Protein AF-A0A920QJM2-F1 (afdb_monomer_lite)

Foldseek 3Di:
DDDFDDDDPDDRLQVCQVVCVVVVHDDCVVVLSCLVVQLALQCADVLLSHVNDDVVVNVVVLVVVVSRHPVVSVVSCCRRPVPLVCLRPPNDPVRSSVVSNVVSVVD

Radius of gyration: 14.46 Å; chains: 1; bounding box: 44×24×33 Å

Secondary structure (DSSP, 8-state):
-PPP----SSS-HHHHHHHHHHTT---THHHHHHHHTT-TTTTS-GGGTS----HHHHHHHHHHHHTT-HHHHHHHHIIIIIIIHHHHHHS-HHHHHHHHHHHHHH-

Structure (mmCIF, N/CA/C/O backbone):
data_AF-A0A920QJM2-F1
#
_entry.id   AF-A0A920QJM2-F1
#
loop_
_atom_site.group_PDB
_atom_site.id
_atom_site.type_symbol
_atom_site.label_atom_id
_atom_site.label_alt_id
_atom_site.label_comp_id
_atom_site.label_asym_id
_atom_site.label_entity_id
_atom_site.label_seq_id
_atom_site.pdbx_PDB_ins_code
_atom_site.Cartn_x
_atom_site.Cartn_y
_atom_site.Cartn_z
_atom_site.occupancy
_atom_site.B_iso_or_equiv
_atom_site.auth_seq_id
_atom_site.auth_comp_id
_atom_site.auth_asym_id
_atom_site.auth_atom_id
_atom_site.pdbx_PDB_model_num
ATOM 1 N N . MET A 1 1 ? -27.106 -1.007 15.355 1.00 33.81 1 MET A N 1
ATOM 2 C CA . MET A 1 1 ? -25.948 -1.475 16.144 1.00 33.81 1 MET A CA 1
ATOM 3 C C . MET A 1 1 ? -25.163 -2.433 15.255 1.00 33.81 1 MET A C 1
ATOM 5 O O . MET A 1 1 ? -25.537 -3.590 15.147 1.00 33.81 1 MET A O 1
ATOM 9 N N . ILE A 1 2 ? -24.194 -1.920 14.495 1.00 38.25 2 ILE A N 1
ATOM 10 C CA . ILE A 1 2 ? -23.342 -2.732 13.613 1.00 38.25 2 ILE A CA 1
ATOM 11 C C . ILE A 1 2 ? -22.119 -3.107 14.451 1.00 38.25 2 ILE A C 1
ATOM 13 O O . ILE A 1 2 ? -21.436 -2.222 14.957 1.00 38.25 2 ILE A O 1
ATOM 17 N N . GLN A 1 3 ? -21.915 -4.401 14.684 1.00 32.47 3 GLN A N 1
ATOM 18 C CA . GLN A 1 3 ? -20.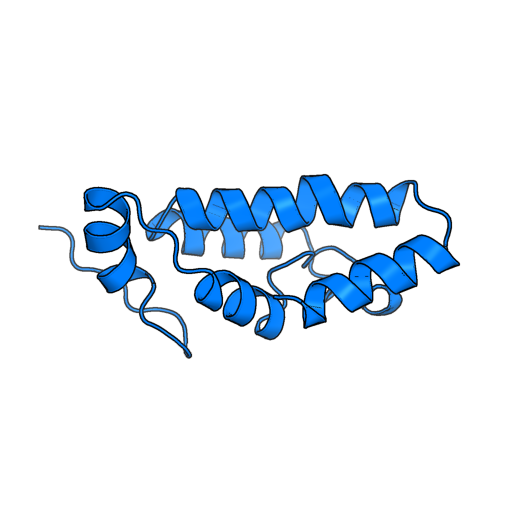779 -4.909 15.457 1.00 32.47 3 GLN A CA 1
ATOM 19 C C . GLN A 1 3 ? -19.462 -4.660 14.694 1.00 32.47 3 GLN A C 1
ATOM 21 O O . GLN A 1 3 ? -19.459 -4.788 13.466 1.00 32.47 3 GLN A O 1
ATOM 26 N N . PRO A 1 4 ? -18.340 -4.356 15.371 1.00 43.69 4 PRO A N 1
ATOM 27 C CA . PRO A 1 4 ? -17.061 -4.167 14.699 1.00 43.69 4 PRO A CA 1
ATOM 28 C C . PRO A 1 4 ? -16.510 -5.506 14.196 1.00 43.69 4 PRO A C 1
ATOM 30 O O . PRO A 1 4 ? -16.388 -6.481 14.941 1.00 43.69 4 PRO A O 1
ATOM 33 N N . VAL A 1 5 ? -16.158 -5.543 12.912 1.00 43.44 5 VAL A N 1
ATOM 34 C CA . VAL A 1 5 ? -15.449 -6.665 12.293 1.00 43.44 5 VAL A CA 1
ATOM 35 C C . VAL A 1 5 ? -14.015 -6.674 12.829 1.00 43.44 5 VAL A C 1
ATOM 37 O O . VAL A 1 5 ? -13.240 -5.757 12.574 1.00 43.44 5 VAL A O 1
ATOM 40 N N . LYS A 1 6 ? -13.664 -7.707 13.604 1.00 42.25 6 LYS A N 1
ATOM 41 C CA . LYS A 1 6 ? -12.284 -8.001 14.012 1.00 42.25 6 LYS A CA 1
ATOM 42 C C . LYS A 1 6 ? -11.567 -8.670 12.847 1.00 42.25 6 LYS A C 1
ATOM 44 O O . LYS A 1 6 ? -11.784 -9.856 12.623 1.00 42.25 6 LYS A O 1
ATOM 49 N N . PHE A 1 7 ? -10.708 -7.951 12.137 1.00 46.94 7 PHE A N 1
ATOM 50 C CA . PHE A 1 7 ? -9.719 -8.593 11.278 1.00 46.94 7 PHE A CA 1
ATOM 51 C C . PHE A 1 7 ? -8.485 -7.704 11.156 1.00 46.94 7 PHE A C 1
ATOM 53 O O . PHE A 1 7 ? -8.600 -6.584 10.677 1.00 46.94 7 PHE A O 1
ATOM 60 N N . LE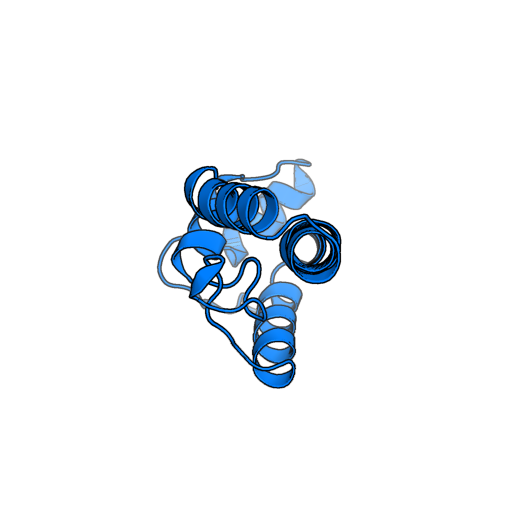U A 1 8 ? -7.369 -8.201 11.695 1.00 47.09 8 LEU A N 1
ATOM 61 C CA . LEU A 1 8 ? -5.961 -8.079 11.287 1.00 47.09 8 LEU A CA 1
ATOM 62 C C . LEU A 1 8 ? -5.091 -8.424 12.523 1.00 47.09 8 LEU A C 1
ATOM 64 O O . LEU A 1 8 ? -5.379 -7.947 13.624 1.00 47.09 8 LEU A O 1
ATOM 68 N N . PRO A 1 9 ? -4.094 -9.320 12.404 1.00 41.44 9 PRO A N 1
ATOM 69 C CA . PRO A 1 9 ? -3.190 -9.644 13.504 1.00 41.44 9 PRO A CA 1
ATOM 70 C C . PRO A 1 9 ? -2.163 -8.510 13.665 1.00 41.44 9 PRO A C 1
ATOM 72 O O . PRO A 1 9 ? -1.349 -8.311 12.775 1.00 41.44 9 PRO A O 1
ATOM 75 N N . GLY A 1 10 ? -2.213 -7.759 14.770 1.00 46.28 10 GLY A N 1
ATOM 76 C CA . GLY A 1 10 ? -1.287 -6.640 15.031 1.00 46.28 10 GLY A CA 1
ATOM 77 C C . GLY A 1 10 ? -1.874 -5.617 16.002 1.00 46.28 10 GLY A C 1
ATOM 78 O O . GLY A 1 10 ? -1.600 -5.671 17.199 1.00 46.28 10 GLY A O 1
ATOM 79 N N . LYS A 1 11 ? -2.801 -4.782 15.534 1.00 54.72 11 LYS A N 1
ATOM 80 C CA . LYS A 1 11 ? -3.678 -3.933 16.357 1.00 54.72 11 LYS A CA 1
ATOM 81 C C . LYS A 1 11 ? -5.111 -3.921 15.826 1.00 54.72 11 LYS A C 1
ATOM 83 O O . LYS A 1 11 ? -5.392 -4.104 14.645 1.00 54.72 11 LYS A O 1
ATOM 88 N N . ILE A 1 12 ? -6.056 -3.659 16.728 1.00 54.91 12 ILE A N 1
ATOM 89 C CA . ILE A 1 12 ? -7.479 -3.528 16.403 1.00 54.91 12 ILE A CA 1
ATOM 90 C C . ILE A 1 12 ? -7.718 -2.160 15.737 1.00 54.91 12 ILE A C 1
ATOM 92 O O . ILE A 1 12 ? -8.012 -1.189 16.428 1.00 54.91 12 ILE A O 1
ATOM 96 N N . ILE A 1 13 ? -7.662 -2.086 14.402 1.00 58.53 13 ILE A N 1
ATOM 97 C CA . ILE A 1 13 ? -8.009 -0.865 13.633 1.00 58.53 13 ILE A CA 1
ATOM 98 C C . ILE A 1 13 ? -9.446 -0.396 13.952 1.00 58.53 13 ILE A C 1
ATOM 100 O O . ILE A 1 13 ? -9.752 0.793 13.961 1.00 58.53 13 ILE A O 1
ATOM 104 N N . ALA A 1 14 ? -10.342 -1.333 14.282 1.00 53.84 14 ALA A N 1
ATOM 105 C CA . ALA A 1 14 ? -11.761 -1.049 14.485 1.00 53.84 14 ALA A CA 1
ATOM 106 C C . ALA A 1 14 ? -12.112 -0.337 15.807 1.00 53.84 14 ALA A C 1
ATOM 108 O O . ALA A 1 14 ? -13.066 0.435 15.833 1.00 53.84 14 ALA A O 1
ATOM 109 N N . GLN A 1 15 ? -11.388 -0.585 16.905 1.00 49.88 15 GLN A N 1
ATOM 110 C CA . GLN A 1 15 ? -11.648 0.106 18.179 1.00 49.88 15 GLN A CA 1
ATOM 111 C C . GLN A 1 15 ? -10.967 1.473 18.220 1.00 49.88 15 GLN A C 1
ATOM 113 O O . GLN A 1 15 ? -11.548 2.416 18.749 1.00 49.88 15 GLN A O 1
ATOM 1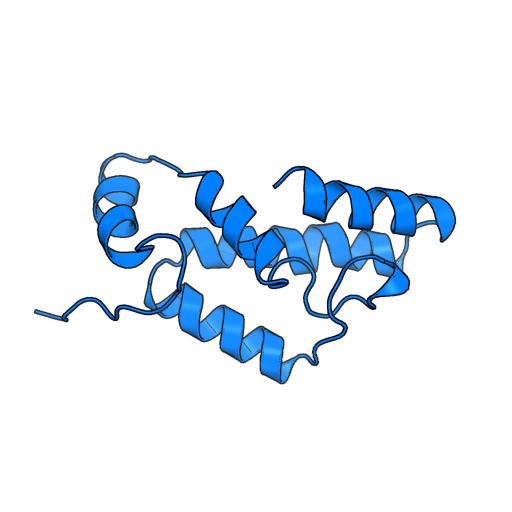18 N N . SER A 1 16 ? -9.782 1.601 17.614 1.00 59.03 16 SER A N 1
ATOM 119 C CA . SER A 1 16 ? -9.077 2.878 17.534 1.00 59.03 16 SER A CA 1
ATOM 120 C C . SER A 1 16 ? -9.766 3.861 16.589 1.00 59.03 16 SER A C 1
ATOM 122 O O . SER A 1 16 ? -9.827 5.034 16.924 1.00 59.03 16 SER A O 1
ATOM 124 N N . SER A 1 17 ? -10.339 3.410 15.465 1.00 65.19 17 SER A N 1
ATOM 125 C CA . SER A 1 17 ? -10.914 4.287 14.429 1.00 65.19 17 SER A CA 1
ATOM 126 C C . SER A 1 17 ? -11.982 5.259 14.949 1.00 65.19 17 SER A C 1
ATOM 128 O O . SER A 1 17 ? -11.908 6.450 14.660 1.00 65.19 17 SER A O 1
ATOM 130 N N . TRP A 1 18 ? -12.948 4.817 15.761 1.00 72.50 18 TRP A N 1
ATOM 131 C CA . TRP A 1 18 ? -14.023 5.714 16.212 1.00 72.50 18 TRP A CA 1
ATOM 132 C C . TRP A 1 18 ? -13.527 6.795 17.181 1.00 72.50 18 TRP A C 1
ATOM 134 O O . TRP A 1 18 ? -13.885 7.967 17.049 1.00 72.50 18 TRP A O 1
ATOM 144 N N . GLU A 1 19 ? -12.689 6.418 18.148 1.00 79.75 19 GLU A N 1
ATOM 145 C CA . GLU A 1 19 ? -12.093 7.368 19.092 1.00 79.75 19 GLU A CA 1
ATOM 146 C C . GLU A 1 19 ? -11.073 8.276 18.401 1.00 79.75 19 GLU A C 1
ATOM 148 O O . GLU A 1 19 ? -11.030 9.474 18.676 1.00 79.75 19 GLU A O 1
ATOM 153 N N . ALA A 1 20 ? -10.278 7.723 17.486 1.00 81.56 20 ALA A N 1
ATOM 154 C CA . ALA A 1 20 ? -9.324 8.459 16.671 1.00 81.56 20 ALA A CA 1
ATOM 155 C C . ALA A 1 20 ? -10.041 9.491 15.797 1.00 81.56 20 ALA A C 1
ATOM 157 O O . ALA A 1 20 ? -9.680 10.663 15.829 1.00 81.56 20 ALA A O 1
ATOM 158 N N . ASN A 1 21 ? -11.120 9.099 15.116 1.00 84.56 21 ASN A N 1
ATOM 159 C CA . ASN A 1 21 ? -11.938 9.997 14.310 1.00 84.56 21 ASN A CA 1
ATOM 160 C C . ASN A 1 21 ? -12.578 11.103 15.161 1.00 84.56 21 ASN A C 1
ATOM 162 O O . ASN A 1 21 ? -12.463 12.278 14.825 1.00 84.56 21 ASN A O 1
ATOM 166 N N . ARG A 1 22 ? -13.180 10.751 16.307 1.00 87.44 22 ARG A N 1
ATOM 167 C CA . ARG A 1 22 ? -13.817 11.717 17.220 1.00 87.44 22 ARG A CA 1
ATOM 168 C C . ARG A 1 22 ? -12.840 12.747 17.790 1.00 87.44 22 ARG A C 1
ATOM 170 O O . ARG A 1 22 ? -13.255 13.860 18.091 1.00 87.44 22 ARG A O 1
ATOM 177 N N . ASN A 1 23 ? -11.580 12.364 17.979 1.00 90.50 23 ASN A N 1
ATOM 178 C CA . ASN A 1 23 ? -10.546 13.221 18.556 1.00 90.50 23 ASN A CA 1
ATOM 179 C C . ASN A 1 23 ? -9.550 13.752 17.514 1.00 90.50 23 ASN A C 1
ATOM 181 O O . ASN A 1 23 ? -8.516 14.285 17.910 1.00 90.50 23 ASN A O 1
ATOM 185 N N . GLU A 1 24 ? -9.820 13.563 16.218 1.00 88.50 24 GLU A N 1
ATOM 186 C CA . GLU A 1 24 ? -8.937 13.957 15.109 1.00 88.50 24 GLU A CA 1
ATOM 187 C C . GLU A 1 24 ? -7.486 13.466 15.277 1.00 88.50 24 GLU A C 1
ATOM 189 O O . GLU A 1 24 ? -6.515 14.145 14.941 1.00 88.50 24 GLU A O 1
ATOM 194 N N . LYS A 1 25 ? -7.322 12.257 15.823 1.00 86.81 25 LYS A N 1
ATOM 195 C CA . LYS A 1 25 ? -6.020 11.613 16.008 1.00 86.81 25 LYS A CA 1
ATOM 196 C C . LYS A 1 25 ? -5.750 10.627 14.884 1.00 86.81 25 LYS A C 1
ATOM 198 O O . LYS A 1 25 ? -6.638 9.905 14.451 1.00 86.81 25 LYS A O 1
ATOM 203 N N . TYR A 1 26 ? -4.493 10.558 14.466 1.00 85.31 26 TYR A N 1
ATOM 204 C CA . TYR A 1 26 ? -4.018 9.604 13.472 1.00 85.31 26 TYR A CA 1
ATOM 205 C C . TYR A 1 26 ? -2.914 8.743 14.088 1.00 85.31 26 TYR A C 1
ATOM 207 O O . TYR A 1 26 ? -1.845 9.259 14.418 1.00 85.31 26 TYR A O 1
ATOM 215 N N . ASP A 1 27 ? -3.172 7.445 14.275 1.00 85.75 27 ASP A N 1
ATOM 216 C CA . ASP A 1 27 ? -2.142 6.502 14.728 1.00 85.75 27 ASP A CA 1
ATOM 217 C C . ASP A 1 27 ? -1.291 6.080 13.527 1.00 85.75 27 ASP A C 1
ATOM 219 O O . ASP A 1 27 ? -1.767 5.372 12.633 1.00 85.75 27 ASP A O 1
ATOM 223 N N . ARG A 1 28 ? -0.039 6.547 13.500 1.00 84.94 28 ARG A N 1
ATOM 224 C CA . ARG A 1 28 ? 0.926 6.230 12.444 1.00 84.94 28 ARG A CA 1
ATOM 225 C C . ARG A 1 28 ? 1.366 4.769 12.487 1.00 84.94 28 ARG A C 1
ATOM 227 O O . ARG A 1 28 ? 1.669 4.229 11.431 1.00 84.94 28 ARG A O 1
ATOM 234 N N . GLU A 1 29 ? 1.328 4.116 13.647 1.00 85.75 29 GLU A N 1
ATOM 235 C CA . GLU A 1 29 ? 1.754 2.717 13.788 1.00 85.75 29 GLU A CA 1
ATOM 236 C C . GLU A 1 29 ? 0.914 1.765 12.924 1.00 85.75 29 GLU A C 1
ATOM 238 O O . GLU A 1 29 ? 1.396 0.727 12.489 1.00 85.75 29 GLU A O 1
ATOM 243 N N . ILE A 1 30 ? -0.320 2.145 12.580 1.00 85.00 30 ILE A N 1
ATOM 244 C CA . ILE A 1 30 ? -1.156 1.360 11.661 1.00 85.00 30 ILE A CA 1
ATOM 245 C C . ILE A 1 30 ? -0.564 1.331 10.241 1.00 85.00 30 ILE A C 1
ATOM 247 O O . ILE A 1 30 ? -0.663 0.320 9.549 1.00 85.00 30 ILE A O 1
ATOM 251 N N . MET A 1 31 ? 0.093 2.407 9.795 1.00 86.19 31 MET A N 1
ATOM 252 C CA . MET A 1 31 ? 0.786 2.405 8.500 1.00 86.19 31 MET A CA 1
ATOM 253 C C . MET A 1 31 ? 2.033 1.521 8.521 1.00 86.19 31 MET A C 1
ATOM 255 O O . MET A 1 31 ? 2.366 0.939 7.490 1.00 86.19 31 MET A O 1
ATOM 259 N N . ASN A 1 32 ? 2.681 1.403 9.679 1.00 86.88 32 ASN A N 1
ATOM 260 C CA . ASN A 1 32 ? 3.825 0.523 9.892 1.00 86.88 32 ASN A CA 1
ATOM 261 C C . ASN A 1 32 ? 3.388 -0.941 9.745 1.00 86.88 32 ASN A C 1
ATOM 263 O O . ASN A 1 32 ? 3.940 -1.690 8.943 1.00 86.88 32 ASN A O 1
ATOM 267 N N . GLU A 1 33 ? 2.280 -1.315 10.391 1.00 86.38 33 GLU A N 1
ATOM 268 C CA . GLU A 1 33 ? 1.669 -2.641 10.229 1.00 86.38 33 GLU A CA 1
ATOM 269 C C . GLU A 1 33 ? 1.264 -2.918 8.767 1.00 86.38 33 GLU A C 1
ATOM 271 O O . GLU A 1 33 ? 1.483 -4.013 8.250 1.00 86.38 33 GLU A O 1
ATOM 276 N N . PHE A 1 34 ? 0.724 -1.925 8.048 1.00 88.69 34 PHE A N 1
ATOM 277 C CA . PHE A 1 34 ? 0.423 -2.073 6.617 1.00 88.69 34 PHE A CA 1
ATOM 278 C C . PHE A 1 34 ? 1.671 -2.295 5.754 1.00 88.69 34 PHE A C 1
ATOM 280 O O . PHE A 1 34 ? 1.579 -2.993 4.738 1.00 88.69 34 PHE A O 1
ATOM 287 N N . ALA A 1 35 ? 2.813 -1.710 6.121 1.00 87.75 35 ALA A N 1
ATOM 288 C CA . ALA A 1 35 ? 4.088 -1.948 5.450 1.00 87.75 35 ALA A CA 1
ATOM 289 C C . ALA A 1 35 ? 4.563 -3.388 5.689 1.00 87.75 35 ALA A C 1
ATOM 291 O O . ALA A 1 35 ? 4.855 -4.103 4.729 1.00 87.75 35 ALA A O 1
ATOM 292 N N . GLU A 1 36 ? 4.534 -3.849 6.944 1.00 86.81 36 GLU A N 1
ATOM 293 C CA . GLU A 1 36 ? 4.907 -5.218 7.328 1.00 86.81 36 GLU A CA 1
ATOM 294 C C . GLU A 1 36 ? 4.036 -6.281 6.640 1.00 86.81 36 GLU A C 1
ATOM 296 O O . GLU A 1 36 ? 4.534 -7.329 6.226 1.00 86.81 36 GLU A O 1
ATOM 301 N N . MET A 1 37 ? 2.743 -5.999 6.454 1.00 86.44 37 MET A N 1
ATOM 302 C CA . MET A 1 37 ? 1.808 -6.877 5.738 1.00 86.44 37 MET A CA 1
ATOM 303 C C . MET A 1 37 ? 1.930 -6.797 4.205 1.00 86.44 37 MET A C 1
ATOM 305 O O . MET A 1 37 ? 1.271 -7.559 3.495 1.00 86.44 37 MET A O 1
ATOM 309 N N . GLY A 1 38 ? 2.742 -5.879 3.670 1.00 88.38 38 GLY A N 1
ATOM 310 C CA . GLY A 1 38 ? 2.929 -5.695 2.228 1.00 88.38 38 GLY A CA 1
ATOM 311 C C . GLY A 1 38 ? 1.758 -5.007 1.518 1.00 88.38 38 GLY A C 1
ATOM 312 O O . GLY A 1 38 ? 1.611 -5.132 0.300 1.00 88.38 38 GLY A O 1
ATOM 313 N N . PHE A 1 39 ? 0.903 -4.284 2.247 1.00 90.88 39 PHE A N 1
ATOM 314 C CA . PHE A 1 39 ? -0.237 -3.567 1.662 1.00 90.88 39 PHE A CA 1
ATOM 315 C C . PHE A 1 39 ? 0.202 -2.290 0.941 1.00 90.88 39 PHE A C 1
ATOM 317 O O . PHE A 1 39 ? -0.364 -1.939 -0.102 1.00 90.88 39 PHE A O 1
ATOM 324 N N . LEU A 1 40 ? 1.241 -1.623 1.454 1.00 92.25 40 LEU A N 1
ATOM 325 C CA . LEU A 1 40 ? 1.818 -0.431 0.837 1.00 92.25 40 LEU A CA 1
ATOM 326 C C . LEU A 1 40 ? 2.580 -0.808 -0.434 1.00 92.25 40 LEU A C 1
ATOM 328 O O . LEU A 1 40 ? 3.513 -1.606 -0.404 1.00 92.25 40 LEU A O 1
ATOM 332 N N . GLY A 1 41 ? 2.172 -0.243 -1.571 1.00 92.31 41 GLY A N 1
ATOM 333 C CA . GLY A 1 41 ? 2.784 -0.561 -2.860 1.00 92.31 41 GLY A CA 1
ATOM 334 C C . GLY A 1 41 ? 2.587 -2.022 -3.266 1.00 92.31 41 GLY A C 1
ATOM 335 O O . GLY A 1 41 ? 3.447 -2.584 -3.938 1.00 92.31 41 GLY A O 1
ATOM 336 N N . SER A 1 42 ? 1.475 -2.649 -2.872 1.00 94.25 42 SER A N 1
ATOM 337 C CA . SER A 1 42 ? 1.248 -4.084 -3.099 1.00 94.25 42 SER A CA 1
ATOM 338 C C . SER A 1 42 ? 1.369 -4.515 -4.565 1.00 94.25 42 SER A C 1
ATOM 340 O O . SER A 1 42 ? 1.845 -5.613 -4.833 1.00 94.25 42 SER A O 1
ATOM 342 N N . THR A 1 43 ? 1.033 -3.649 -5.525 1.00 94.62 43 THR A N 1
ATOM 343 C CA . THR A 1 43 ? 1.156 -3.928 -6.968 1.00 94.62 43 THR A CA 1
ATOM 344 C C . THR A 1 43 ? 2.562 -3.720 -7.539 1.00 94.62 43 THR A C 1
ATOM 346 O O . THR A 1 43 ? 2.791 -3.952 -8.725 1.00 94.62 43 THR A O 1
ATOM 349 N N . ILE A 1 44 ? 3.508 -3.232 -6.738 1.00 94.00 44 ILE A N 1
ATOM 350 C CA . ILE A 1 44 ? 4.878 -2.958 -7.173 1.00 94.00 44 ILE A CA 1
ATOM 351 C C . ILE A 1 44 ? 5.700 -4.252 -7.096 1.00 94.00 44 ILE A C 1
ATOM 353 O O . ILE A 1 44 ? 5.540 -5.014 -6.142 1.00 94.00 44 ILE A O 1
ATOM 357 N N . PRO A 1 45 ? 6.600 -4.520 -8.061 1.00 93.69 45 PRO A N 1
ATOM 358 C CA . PRO A 1 45 ? 7.429 -5.722 -8.033 1.00 93.69 45 PRO A CA 1
ATOM 359 C C . PRO A 1 45 ? 8.324 -5.820 -6.787 1.00 93.69 45 PRO A C 1
ATOM 361 O O . PRO A 1 45 ? 8.845 -4.812 -6.303 1.00 93.69 45 PRO A O 1
ATOM 364 N N . GLU A 1 46 ? 8.606 -7.048 -6.346 1.00 91.62 46 GLU A N 1
ATOM 365 C CA . GLU A 1 46 ? 9.461 -7.343 -5.180 1.00 91.62 46 GLU A CA 1
ATOM 366 C C . GLU A 1 46 ? 10.848 -6.695 -5.254 1.00 91.62 46 GLU A C 1
ATOM 368 O O . GLU A 1 46 ? 11.379 -6.211 -4.255 1.00 91.62 46 GLU A O 1
ATOM 373 N N . ILE A 1 47 ? 11.421 -6.580 -6.456 1.00 90.69 47 ILE A N 1
ATOM 374 C CA . ILE A 1 47 ? 12.726 -5.932 -6.661 1.00 90.69 47 ILE A CA 1
ATOM 375 C C . ILE A 1 47 ? 12.748 -4.455 -6.224 1.00 90.69 47 ILE A C 1
ATOM 377 O O . ILE A 1 47 ? 13.827 -3.924 -5.956 1.00 90.69 47 ILE A O 1
ATOM 381 N N . TYR A 1 48 ? 11.582 -3.807 -6.140 1.00 89.56 48 TYR A N 1
ATOM 382 C CA . TYR A 1 48 ? 11.386 -2.436 -5.661 1.00 89.56 48 TYR A CA 1
ATOM 383 C C . TYR A 1 48 ? 10.824 -2.384 -4.226 1.00 89.56 48 TYR A C 1
ATOM 385 O O . TYR A 1 48 ? 10.641 -1.293 -3.697 1.00 89.56 48 TYR A O 1
ATOM 393 N N . GLY A 1 49 ? 10.594 -3.530 -3.573 1.00 86.50 49 GLY A N 1
ATOM 394 C CA . GLY A 1 49 ? 10.084 -3.618 -2.199 1.00 86.50 49 GLY A CA 1
ATOM 395 C C . GLY A 1 49 ? 8.561 -3.727 -2.068 1.00 86.50 49 GLY A C 1
ATOM 396 O O . GLY A 1 49 ? 8.049 -3.541 -0.972 1.00 86.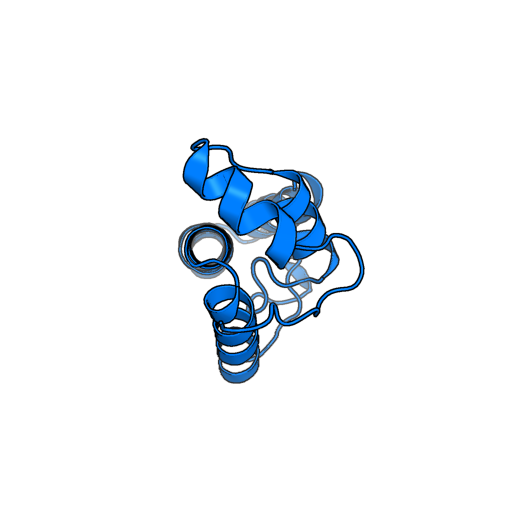50 49 GLY A O 1
ATOM 397 N N . GLY A 1 50 ? 7.823 -3.983 -3.152 1.00 90.88 50 GLY A N 1
ATOM 398 C CA . GLY A 1 50 ? 6.411 -4.391 -3.068 1.00 90.88 50 GLY A CA 1
ATOM 399 C C . GLY A 1 50 ? 6.257 -5.915 -2.999 1.00 90.88 50 GLY A C 1
ATOM 400 O O . GLY A 1 50 ? 7.241 -6.626 -2.815 1.00 90.88 50 GLY A O 1
ATOM 401 N N . ILE A 1 51 ? 5.034 -6.420 -3.191 1.00 92.56 51 ILE A N 1
ATOM 402 C CA . ILE A 1 51 ? 4.734 -7.869 -3.213 1.00 92.56 51 ILE A CA 1
ATOM 403 C C . ILE A 1 51 ? 4.252 -8.373 -4.585 1.00 92.56 51 ILE A C 1
ATOM 405 O O . ILE A 1 51 ? 3.860 -9.527 -4.720 1.00 92.56 51 ILE A O 1
ATOM 409 N N . GLY A 1 52 ? 4.234 -7.515 -5.611 1.00 93.06 52 GLY A N 1
ATOM 410 C CA . GLY A 1 52 ? 3.837 -7.885 -6.974 1.00 93.06 52 GLY A CA 1
ATOM 411 C C . GLY A 1 52 ? 2.396 -8.394 -7.116 1.00 93.06 52 GLY A C 1
ATOM 412 O O . GLY A 1 52 ? 2.102 -9.152 -8.040 1.00 93.06 52 GLY A O 1
ATOM 413 N N . ALA A 1 53 ? 1.493 -8.007 -6.214 1.00 93.75 53 ALA A N 1
ATOM 414 C CA . ALA A 1 53 ? 0.094 -8.408 -6.245 1.00 93.75 53 ALA A CA 1
ATOM 415 C C . ALA A 1 53 ? -0.638 -7.835 -7.470 1.00 93.75 53 ALA A C 1
ATOM 417 O O . ALA A 1 53 ? -0.321 -6.761 -7.982 1.00 93.75 53 ALA A O 1
ATOM 418 N N . ASN A 1 54 ? -1.674 -8.536 -7.930 1.00 94.69 54 ASN A N 1
ATOM 419 C CA . ASN A 1 54 ? -2.528 -8.022 -8.997 1.00 94.69 54 ASN A CA 1
ATOM 420 C C . ASN A 1 54 ? -3.546 -6.990 -8.463 1.00 94.69 54 ASN A C 1
ATOM 422 O O . ASN A 1 54 ? -3.791 -6.873 -7.259 1.00 94.69 54 ASN A O 1
ATOM 426 N N . TYR A 1 55 ? -4.183 -6.258 -9.378 1.00 94.25 55 TYR A N 1
ATOM 427 C CA . TYR A 1 55 ? -5.168 -5.230 -9.026 1.00 94.25 55 TYR A CA 1
ATOM 428 C C . TYR A 1 55 ? -6.426 -5.773 -8.330 1.00 94.25 55 TYR A C 1
ATOM 430 O O . TYR A 1 55 ? -7.060 -5.031 -7.583 1.00 94.25 55 TYR A O 1
ATOM 438 N N . VAL A 1 56 ? -6.781 -7.049 -8.523 1.00 95.75 56 VAL A N 1
ATOM 439 C CA . VAL A 1 56 ? -7.912 -7.672 -7.811 1.00 95.75 56 VAL A CA 1
ATOM 440 C C . VAL A 1 56 ? -7.568 -7.814 -6.331 1.00 95.75 56 VAL A C 1
ATOM 442 O O . VAL A 1 56 ? -8.349 -7.389 -5.483 1.00 95.75 56 VAL A O 1
ATOM 445 N N . SER A 1 57 ? -6.377 -8.326 -6.013 1.00 93.44 57 SER A N 1
ATOM 446 C CA . SER A 1 57 ? -5.880 -8.417 -4.639 1.00 93.44 57 SER A CA 1
ATOM 447 C C . SER A 1 57 ? -5.786 -7.039 -3.980 1.00 93.44 57 SER A C 1
ATOM 449 O O . SER A 1 57 ? -6.264 -6.874 -2.861 1.00 93.44 57 SER A O 1
ATOM 451 N N . TYR A 1 58 ? -5.259 -6.030 -4.686 1.00 94.25 58 TYR A N 1
ATOM 452 C CA . TYR A 1 58 ? -5.237 -4.647 -4.189 1.00 94.25 58 TYR A CA 1
ATOM 453 C C . TYR A 1 58 ? -6.646 -4.113 -3.890 1.00 94.25 58 TYR A C 1
ATOM 455 O O . TYR A 1 58 ? -6.879 -3.532 -2.831 1.00 94.25 58 TYR A O 1
ATOM 463 N N . GLY A 1 59 ? -7.609 -4.353 -4.787 1.00 93.44 59 GLY A N 1
ATOM 464 C CA . GLY A 1 59 ? -9.003 -3.960 -4.586 1.00 93.44 59 GLY A CA 1
ATOM 465 C C . GLY A 1 59 ? -9.648 -4.634 -3.371 1.00 93.44 59 GLY A C 1
ATOM 466 O O . GLY A 1 59 ? -10.391 -3.986 -2.637 1.00 93.44 59 GLY A O 1
ATOM 467 N N . LEU A 1 60 ? -9.335 -5.909 -3.117 1.00 93.12 60 LEU A N 1
ATOM 468 C CA . LEU A 1 60 ? -9.808 -6.627 -1.930 1.00 93.12 60 LEU A CA 1
ATOM 469 C C . LEU A 1 60 ? -9.201 -6.064 -0.640 1.00 93.12 60 LEU A C 1
ATOM 471 O O . LEU A 1 60 ? -9.944 -5.834 0.310 1.00 93.12 60 LEU A O 1
ATOM 475 N N . ILE A 1 61 ? -7.897 -5.769 -0.622 1.00 90.81 61 ILE A N 1
ATOM 476 C CA . ILE A 1 61 ? -7.234 -5.107 0.516 1.00 90.81 61 ILE A CA 1
ATOM 477 C C . ILE A 1 61 ? -7.904 -3.756 0.796 1.00 90.81 61 ILE A C 1
ATOM 479 O O . ILE A 1 61 ? -8.332 -3.494 1.920 1.00 90.81 61 ILE A O 1
ATOM 483 N N . ALA A 1 62 ? -8.077 -2.926 -0.238 1.00 92.56 62 ALA A N 1
ATOM 484 C CA . ALA A 1 62 ? -8.732 -1.628 -0.108 1.00 92.56 62 ALA A CA 1
ATOM 485 C C . ALA A 1 62 ? -10.171 -1.759 0.420 1.00 92.56 62 ALA A C 1
ATOM 487 O O . ALA A 1 62 ? -10.574 -0.975 1.275 1.00 92.56 62 ALA A O 1
ATOM 488 N N . ARG A 1 63 ? -10.931 -2.764 -0.039 1.00 90.12 63 ARG A N 1
ATOM 489 C CA . ARG A 1 63 ? -12.300 -3.031 0.426 1.00 90.12 63 ARG A CA 1
ATOM 490 C C . ARG A 1 63 ? -12.352 -3.387 1.909 1.00 90.12 63 ARG A C 1
ATOM 492 O O . ARG A 1 63 ? -13.231 -2.899 2.616 1.00 90.12 63 ARG A O 1
ATOM 499 N N . GLU A 1 64 ? -11.458 -4.258 2.369 1.00 89.12 64 GLU A N 1
ATOM 500 C CA . GLU A 1 64 ? -11.458 -4.691 3.769 1.00 89.12 64 GLU A CA 1
ATOM 501 C C . GLU A 1 64 ? -10.994 -3.573 4.713 1.00 89.12 64 GLU A C 1
ATOM 503 O O . GLU A 1 64 ? -11.549 -3.445 5.801 1.00 89.12 64 GLU A O 1
ATOM 508 N N . ILE A 1 65 ? -10.072 -2.704 4.284 1.00 87.88 65 ILE A N 1
ATOM 509 C CA . ILE A 1 65 ? -9.676 -1.526 5.074 1.00 87.88 65 ILE A CA 1
ATOM 510 C C . ILE A 1 65 ? -10.798 -0.475 5.086 1.00 87.88 65 ILE A C 1
ATOM 512 O O . ILE A 1 65 ? -11.139 0.030 6.154 1.00 87.88 65 ILE A O 1
ATOM 516 N N . GLU A 1 66 ? -11.430 -0.193 3.938 1.00 90.25 66 GLU A N 1
ATOM 517 C CA . GLU A 1 66 ? -12.535 0.781 3.831 1.00 90.25 66 GLU A CA 1
ATOM 518 C C . GLU A 1 66 ? -13.722 0.421 4.725 1.00 90.25 66 GLU A C 1
ATOM 520 O O . GLU A 1 66 ? -14.396 1.299 5.260 1.00 90.25 66 GLU A O 1
ATOM 525 N N . ARG A 1 67 ? -13.977 -0.880 4.907 1.00 85.12 67 ARG A N 1
ATOM 526 C CA . ARG A 1 67 ? -15.029 -1.378 5.800 1.00 85.12 67 ARG A CA 1
ATOM 527 C C . ARG A 1 67 ? -14.827 -0.929 7.251 1.00 85.12 67 ARG A C 1
ATOM 529 O O . ARG A 1 67 ? -15.806 -0.870 7.993 1.00 85.12 67 ARG A O 1
ATOM 536 N N . VAL A 1 68 ? -13.586 -0.664 7.652 1.00 81.69 68 VAL A N 1
ATOM 537 C CA . VAL A 1 68 ? -13.234 -0.244 9.009 1.00 81.69 68 VAL A CA 1
ATOM 538 C C . VAL A 1 68 ? -13.061 1.268 9.079 1.00 81.69 68 VAL A C 1
ATOM 540 O O . VAL A 1 68 ? -13.719 1.909 9.892 1.00 81.69 68 VAL A O 1
ATOM 543 N N . ASP A 1 69 ? -12.193 1.831 8.236 1.00 85.75 69 ASP A N 1
ATOM 544 C CA . ASP A 1 69 ? -11.835 3.245 8.286 1.00 85.75 69 ASP A CA 1
ATOM 545 C C . ASP A 1 69 ? -11.400 3.778 6.911 1.00 85.75 69 ASP A C 1
ATOM 547 O O . ASP A 1 69 ? -10.404 3.353 6.314 1.00 85.75 69 ASP A O 1
ATOM 551 N N . SER A 1 70 ? -12.148 4.766 6.424 1.00 89.38 70 SER A N 1
ATOM 552 C CA . SER A 1 70 ? -11.893 5.393 5.124 1.00 89.38 70 SER A CA 1
ATOM 553 C C . SER A 1 70 ? -10.650 6.294 5.101 1.00 89.38 70 SER A C 1
ATOM 555 O O . SER A 1 70 ? -10.061 6.510 4.037 1.00 89.38 70 SER A O 1
ATOM 557 N N . GLY A 1 71 ? -10.210 6.801 6.254 1.00 89.62 71 GLY A N 1
ATOM 558 C CA . GLY A 1 71 ? -8.983 7.581 6.401 1.00 89.62 71 GLY A CA 1
ATOM 559 C C . GLY A 1 71 ? -7.746 6.716 6.181 1.00 89.62 71 GLY A C 1
ATOM 560 O O . GLY A 1 71 ? -6.890 7.065 5.365 1.00 89.62 71 GLY A O 1
ATOM 561 N N . TYR A 1 72 ? -7.695 5.542 6.812 1.00 89.81 72 TYR A N 1
ATOM 562 C CA . TYR A 1 72 ? -6.597 4.587 6.632 1.00 89.81 72 TYR A CA 1
ATOM 563 C C . TYR A 1 72 ? -6.536 4.012 5.218 1.00 89.81 72 TYR A C 1
ATOM 565 O O . TYR A 1 72 ? -5.451 3.936 4.634 1.00 89.81 72 TYR A O 1
ATOM 573 N N . ARG A 1 73 ? -7.682 3.693 4.601 1.00 92.75 73 ARG A N 1
ATOM 574 C CA . ARG A 1 73 ? -7.708 3.311 3.178 1.00 92.75 73 ARG A CA 1
ATOM 575 C C . ARG A 1 73 ? -7.180 4.439 2.296 1.00 92.75 73 ARG A C 1
ATOM 577 O O . ARG A 1 73 ? -6.460 4.176 1.332 1.00 92.75 73 ARG A O 1
ATOM 584 N N . SER A 1 74 ? -7.506 5.694 2.615 1.00 94.50 74 SER A N 1
ATOM 585 C CA . SER A 1 74 ? -6.999 6.863 1.885 1.00 94.50 74 SER A CA 1
ATOM 586 C C . SER A 1 74 ? -5.488 6.972 1.971 1.00 94.50 74 SER A C 1
ATOM 588 O O . SER A 1 74 ? -4.828 7.028 0.935 1.00 94.50 74 SER A O 1
ATOM 590 N N . ALA A 1 75 ? -4.935 6.900 3.180 1.00 92.94 75 ALA A N 1
ATOM 591 C CA . ALA A 1 75 ? -3.495 6.936 3.397 1.00 92.94 75 ALA A CA 1
ATOM 592 C C . ALA A 1 75 ? -2.772 5.793 2.660 1.00 92.94 75 ALA A C 1
ATOM 594 O O . ALA A 1 75 ? -1.818 6.043 1.920 1.00 92.94 75 ALA A O 1
ATOM 595 N N . MET A 1 76 ? -3.278 4.557 2.767 1.00 92.75 76 MET A N 1
ATOM 596 C CA . MET A 1 76 ? -2.740 3.397 2.046 1.00 92.75 76 MET A CA 1
ATOM 597 C C . MET A 1 76 ? -2.772 3.602 0.521 1.00 92.75 76 MET A C 1
ATOM 599 O O . MET A 1 76 ? -1.800 3.293 -0.178 1.00 92.75 76 MET A O 1
ATOM 603 N N . SER A 1 77 ? -3.872 4.147 -0.007 1.00 95.25 77 SER A N 1
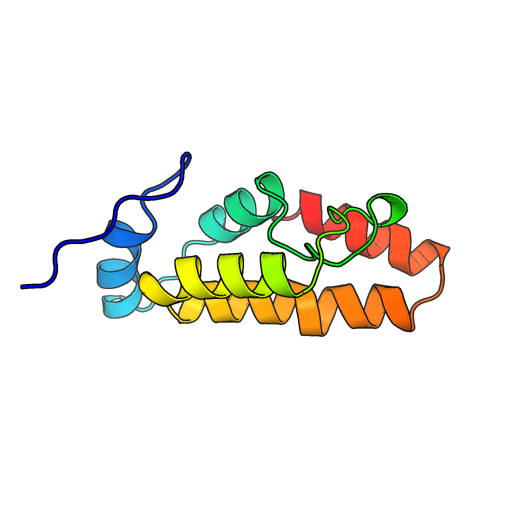ATOM 604 C CA . SER A 1 77 ? -4.039 4.400 -1.441 1.00 95.25 77 SER A CA 1
ATOM 605 C C . SER A 1 77 ? -3.112 5.501 -1.950 1.00 95.25 77 SER A C 1
ATOM 607 O O . SER A 1 77 ? -2.517 5.340 -3.015 1.00 95.25 77 SER A O 1
ATOM 609 N N . VAL A 1 78 ? -2.966 6.606 -1.211 1.00 95.31 78 VAL A N 1
ATOM 610 C CA . VAL A 1 78 ? -2.029 7.692 -1.545 1.00 95.31 78 VAL A CA 1
ATOM 611 C C . VAL A 1 78 ? -0.611 7.138 -1.607 1.00 95.31 78 VAL A C 1
ATOM 613 O O . VAL A 1 78 ? 0.070 7.301 -2.618 1.00 95.31 78 VAL A O 1
ATOM 616 N N . GLN A 1 79 ? -0.196 6.408 -0.572 1.00 93.38 79 GLN A N 1
ATOM 617 C CA . GLN A 1 79 ? 1.143 5.839 -0.510 1.00 93.38 79 GLN A CA 1
ATOM 618 C C . GLN A 1 79 ? 1.407 4.881 -1.679 1.00 93.38 79 GLN A C 1
ATOM 620 O O . GLN A 1 79 ? 2.412 5.004 -2.378 1.00 93.38 79 GLN A O 1
ATOM 625 N N . SER A 1 80 ? 0.478 3.965 -1.949 1.00 92.56 80 SER A N 1
ATOM 626 C CA . SER A 1 80 ? 0.656 2.951 -2.993 1.00 92.56 80 SER A CA 1
ATOM 627 C C . SER A 1 80 ? 0.579 3.546 -4.402 1.00 92.56 80 SER A C 1
ATOM 629 O O . SER A 1 80 ? 1.480 3.352 -5.218 1.00 92.56 80 SER A O 1
ATOM 631 N N . SER A 1 81 ? -0.489 4.293 -4.688 1.00 92.56 81 SER A N 1
ATOM 632 C CA . SER A 1 81 ? -0.863 4.682 -6.054 1.00 92.56 81 SER A CA 1
ATOM 633 C C . SER A 1 81 ? -0.361 6.065 -6.463 1.00 92.56 81 SER A C 1
ATOM 635 O O . SER A 1 81 ? -0.156 6.300 -7.651 1.00 92.56 81 SER A O 1
ATOM 637 N N . LEU A 1 82 ? -0.169 6.987 -5.513 1.00 93.81 82 LEU A N 1
ATOM 638 C CA . LEU A 1 82 ? 0.222 8.374 -5.806 1.00 93.81 82 LEU A CA 1
ATOM 639 C C . LEU A 1 82 ? 1.684 8.675 -5.470 1.00 93.81 82 LEU A C 1
ATOM 641 O O . LEU A 1 82 ? 2.231 9.641 -5.992 1.00 93.81 82 LEU A O 1
ATOM 645 N N . VAL A 1 83 ? 2.327 7.848 -4.643 1.00 92.69 83 VAL A N 1
ATOM 646 C CA . VAL A 1 83 ? 3.746 8.004 -4.294 1.00 92.69 83 VAL A CA 1
ATOM 647 C C . VAL A 1 83 ? 4.575 6.887 -4.912 1.00 92.69 83 VAL A C 1
ATOM 649 O O . VAL A 1 83 ? 5.393 7.139 -5.797 1.00 92.69 83 VAL A O 1
ATOM 652 N N . MET A 1 84 ? 4.363 5.641 -4.486 1.00 93.31 84 MET A N 1
ATOM 653 C CA . MET A 1 84 ? 5.246 4.551 -4.891 1.00 93.31 84 MET A CA 1
ATOM 654 C C . MET A 1 84 ? 5.085 4.191 -6.374 1.00 93.31 84 MET A C 1
ATOM 656 O O . MET A 1 84 ? 6.091 3.990 -7.053 1.00 93.31 84 MET A O 1
ATOM 660 N N . TYR A 1 85 ? 3.856 4.158 -6.904 1.00 93.94 85 TYR A N 1
ATOM 661 C CA . TYR A 1 85 ? 3.628 3.820 -8.313 1.00 93.94 85 TYR A CA 1
ATOM 662 C C . TYR A 1 85 ? 4.280 4.812 -9.296 1.00 93.94 85 TYR A C 1
ATOM 664 O O . TYR A 1 85 ? 5.012 4.347 -10.170 1.00 93.94 85 TYR A O 1
ATOM 672 N N . PRO A 1 86 ? 4.129 6.149 -9.175 1.00 94.19 86 PRO A N 1
ATOM 673 C CA . PRO A 1 86 ? 4.814 7.083 -10.070 1.00 94.19 86 PRO A CA 1
ATOM 674 C C . PRO A 1 86 ? 6.341 7.013 -9.973 1.00 94.19 86 PRO A C 1
ATOM 676 O O . PRO A 1 86 ? 7.025 7.119 -10.989 1.00 94.19 86 PRO A O 1
ATOM 679 N N . ILE A 1 87 ? 6.887 6.792 -8.772 1.00 93.50 87 ILE A N 1
ATOM 680 C CA . ILE A 1 87 ? 8.332 6.603 -8.576 1.00 93.50 87 ILE A CA 1
ATOM 681 C C . ILE A 1 87 ? 8.807 5.344 -9.305 1.00 93.50 87 ILE A C 1
ATOM 683 O O . ILE A 1 87 ? 9.826 5.384 -9.993 1.00 93.50 87 ILE A O 1
ATOM 687 N N . TYR A 1 88 ? 8.061 4.246 -9.192 1.00 92.62 88 TYR A N 1
ATOM 688 C CA . TYR A 1 88 ? 8.333 3.006 -9.913 1.00 92.62 88 TYR A CA 1
ATOM 689 C C . TYR A 1 88 ? 8.224 3.181 -11.439 1.00 92.62 88 TYR A C 1
ATOM 691 O O . TYR A 1 88 ? 9.131 2.775 -12.165 1.00 92.62 88 TYR A O 1
ATOM 699 N N . ALA A 1 89 ? 7.143 3.795 -11.925 1.00 93.69 89 ALA A N 1
ATOM 700 C CA . ALA A 1 89 ? 6.827 3.879 -13.349 1.00 93.69 89 ALA A CA 1
ATOM 701 C C . ALA A 1 89 ? 7.684 4.909 -14.105 1.00 93.69 89 ALA A C 1
ATOM 703 O O . ALA A 1 89 ? 8.041 4.682 -15.261 1.00 93.69 89 ALA A O 1
ATOM 704 N N . TYR A 1 90 ? 8.020 6.032 -13.464 1.00 93.88 90 TYR A N 1
ATOM 705 C CA . TYR A 1 90 ? 8.647 7.185 -14.122 1.00 93.88 90 TYR A CA 1
ATOM 706 C C . TYR A 1 90 ? 10.010 7.575 -13.530 1.00 93.88 90 TYR A C 1
ATOM 708 O O . TYR A 1 90 ? 10.725 8.399 -14.104 1.00 93.88 90 TYR A O 1
ATOM 716 N N . GLY A 1 91 ? 10.402 7.005 -12.388 1.00 91.94 91 GLY A N 1
ATOM 717 C CA . GLY A 1 91 ? 11.681 7.294 -11.745 1.00 91.94 91 GLY A CA 1
ATOM 718 C C . GLY A 1 91 ? 12.874 6.615 -12.423 1.00 91.94 91 GLY A C 1
ATOM 719 O O . GLY A 1 91 ? 12.769 5.581 -13.084 1.00 91.94 91 GLY A O 1
ATOM 720 N N . ARG A 1 92 ? 14.078 7.166 -12.211 1.00 92.19 92 ARG A N 1
ATOM 721 C CA . ARG A 1 92 ? 15.323 6.485 -12.611 1.00 92.19 92 ARG A CA 1
ATOM 722 C C . ARG A 1 92 ? 15.459 5.182 -11.825 1.00 92.19 92 ARG A C 1
ATOM 724 O O . ARG A 1 92 ? 15.381 5.217 -10.601 1.00 92.19 92 ARG A O 1
ATOM 731 N N . LYS A 1 93 ? 15.756 4.068 -12.506 1.00 85.94 93 LYS A N 1
ATOM 732 C CA . LYS A 1 93 ? 15.772 2.706 -11.927 1.00 85.94 93 LYS A CA 1
ATOM 733 C C . LYS A 1 93 ? 16.428 2.610 -10.540 1.00 85.94 93 LYS A C 1
ATOM 735 O O . LYS A 1 93 ? 15.810 2.081 -9.621 1.00 85.94 93 LYS A O 1
ATOM 740 N N . ASN A 1 94 ? 17.640 3.149 -10.375 1.00 85.25 94 ASN A N 1
ATOM 741 C CA . ASN A 1 94 ? 18.375 3.080 -9.104 1.00 85.25 94 ASN A CA 1
ATOM 742 C C . ASN A 1 94 ? 17.727 3.928 -8.000 1.00 85.25 94 ASN A C 1
ATOM 744 O O . ASN A 1 94 ? 17.581 3.466 -6.872 1.00 85.25 94 ASN A O 1
ATOM 748 N N . SER A 1 95 ? 17.306 5.152 -8.326 1.00 82.88 95 SER A N 1
ATOM 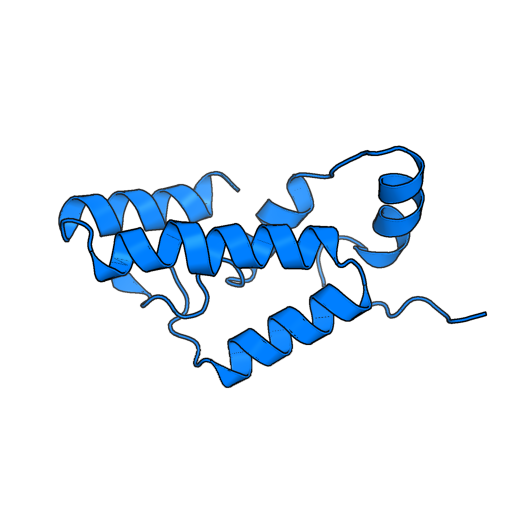749 C CA . SER A 1 95 ? 16.624 6.040 -7.380 1.00 82.88 95 SER A CA 1
ATOM 750 C C . SER A 1 95 ? 15.267 5.470 -6.970 1.00 82.88 95 SER A C 1
ATOM 752 O O . SER A 1 95 ? 14.972 5.415 -5.785 1.00 82.88 95 SER A O 1
ATOM 754 N N . ALA A 1 96 ? 14.487 4.963 -7.928 1.00 85.25 96 ALA A N 1
ATOM 755 C CA . ALA A 1 96 ? 13.186 4.353 -7.678 1.00 85.25 96 ALA A CA 1
ATOM 756 C C . ALA A 1 96 ? 13.286 3.146 -6.738 1.00 85.25 96 ALA A C 1
ATOM 758 O O . ALA A 1 96 ? 12.541 3.058 -5.766 1.00 85.25 96 ALA A O 1
ATOM 759 N N . LYS A 1 97 ? 14.259 2.256 -6.976 1.00 86.56 97 LYS A N 1
ATOM 760 C CA . LYS A 1 97 ? 14.522 1.102 -6.107 1.00 86.56 97 LYS A CA 1
ATOM 761 C C . LYS A 1 97 ? 14.848 1.530 -4.681 1.00 86.56 97 LYS A C 1
ATOM 763 O O . LYS A 1 97 ? 14.198 1.065 -3.750 1.00 86.56 97 LYS A O 1
ATOM 768 N N . ASN A 1 98 ? 15.803 2.442 -4.514 1.00 86.88 98 ASN A N 1
ATOM 769 C CA . ASN A 1 98 ? 16.215 2.897 -3.188 1.00 86.88 98 ASN A CA 1
ATOM 770 C C . ASN A 1 98 ? 15.065 3.588 -2.447 1.00 86.88 98 ASN A C 1
ATOM 772 O O . ASN A 1 98 ? 14.847 3.328 -1.267 1.00 86.88 98 ASN A O 1
ATOM 776 N N . THR A 1 99 ? 14.309 4.447 -3.132 1.00 84.69 99 THR A N 1
ATOM 777 C CA . THR A 1 99 ? 13.198 5.177 -2.520 1.00 84.69 99 THR A CA 1
ATOM 778 C C . THR A 1 99 ? 12.077 4.231 -2.099 1.00 84.69 99 THR A C 1
ATOM 780 O O . THR A 1 99 ? 11.702 4.250 -0.932 1.00 84.69 99 THR A O 1
ATOM 783 N N . CYS A 1 100 ? 11.579 3.364 -2.987 1.00 84.56 100 CYS A N 1
ATOM 784 C CA . CYS A 1 100 ? 10.500 2.429 -2.649 1.00 84.56 100 CYS A CA 1
ATOM 785 C C . CYS A 1 100 ? 10.891 1.462 -1.516 1.00 84.56 100 CYS A C 1
ATOM 787 O O . CYS A 1 100 ? 10.095 1.247 -0.605 1.00 84.56 100 CYS A O 1
ATOM 789 N N . GLN A 1 101 ? 12.130 0.957 -1.504 1.00 84.88 101 GLN A N 1
ATOM 790 C CA . GLN A 1 101 ? 12.615 0.070 -0.439 1.00 84.88 101 GLN A CA 1
ATOM 791 C C . GLN A 1 101 ? 12.790 0.778 0.909 1.00 84.88 101 GLN A C 1
ATOM 793 O O . GLN A 1 101 ? 12.577 0.167 1.953 1.00 84.88 101 GLN A O 1
ATOM 798 N N . ASN A 1 102 ? 13.185 2.053 0.909 1.00 85.00 102 ASN A N 1
ATOM 799 C CA . ASN A 1 102 ? 13.307 2.828 2.142 1.00 85.00 102 ASN A CA 1
ATOM 800 C C . ASN A 1 102 ? 11.936 3.159 2.745 1.00 85.00 102 ASN A C 1
ATOM 802 O O . ASN A 1 102 ? 11.806 3.174 3.964 1.00 85.00 102 ASN A O 1
ATOM 806 N N . TRP A 1 103 ? 10.912 3.378 1.917 1.00 78.06 103 TRP A N 1
ATOM 807 C CA . TRP A 1 103 ? 9.561 3.690 2.391 1.00 78.06 103 TRP A CA 1
ATOM 808 C C . TRP A 1 103 ? 8.889 2.548 3.155 1.00 78.06 103 TRP A C 1
ATOM 810 O O . TRP A 1 103 ? 8.136 2.827 4.083 1.00 78.06 103 TRP A O 1
ATOM 820 N N . GLN A 1 104 ? 9.208 1.297 2.819 1.00 73.00 104 GLN A N 1
ATOM 821 C CA . GLN A 1 104 ? 8.756 0.119 3.573 1.00 73.00 104 GLN A CA 1
ATOM 822 C C . GLN A 1 104 ? 9.436 -0.034 4.942 1.00 73.00 104 GLN A C 1
ATOM 824 O O . GLN A 1 104 ? 9.049 -0.897 5.711 1.00 73.00 104 GLN A O 1
ATOM 829 N N . LYS A 1 105 ? 10.510 0.724 5.213 1.00 71.31 105 LYS A N 1
ATOM 830 C CA . LYS A 1 105 ? 11.267 0.673 6.479 1.00 71.31 105 LYS A CA 1
ATOM 831 C C . LYS A 1 105 ? 11.027 1.890 7.375 1.00 71.31 105 LYS A C 1
ATOM 833 O O . LYS A 1 105 ? 11.552 1.943 8.481 1.00 71.31 105 LYS A O 1
ATOM 838 N N . GLN A 1 106 ? 10.383 2.928 6.840 1.00 64.12 106 GLN A N 1
ATOM 839 C CA . GLN A 1 106 ? 10.136 4.211 7.518 1.00 64.12 106 GLN A CA 1
ATOM 840 C C . GLN A 1 106 ? 8.694 4.356 8.010 1.00 64.12 106 GLN A C 1
ATOM 842 O O . GLN A 1 106 ? 8.386 5.289 8.761 1.00 64.12 106 GLN A O 1
ATOM 847 N N . ASN A 1 107 ? 7.827 3.477 7.528 1.00 56.72 107 ASN A N 1
ATOM 848 C CA . ASN A 1 107 ? 6.607 3.067 8.189 1.00 56.72 107 ASN A CA 1
ATOM 849 C C . ASN A 1 107 ? 6.937 1.660 8.661 1.00 56.72 107 ASN A C 1
ATOM 851 O O . ASN A 1 107 ? 6.860 1.418 9.870 1.00 56.72 107 ASN A O 1
#

pLDDT: mean 81.98, std 16.44, range [32.47, 95.75]

Sequence (107 aa):
MIQPVKFLPGKIIAQSSWEANRNEKYDREIMNEFAEMGFLGSTIPEIYGGIGANYVSYGLIAREIERVDSGYRSAMSVQSSLVMYPIYAYGRKNSAKNTCQNWQKQN